Protein AF-A0A117L8G5-F1 (afdb_monomer_lite)

Sequence (160 aa):
MISERMIEETVRQVLREVIGRGGTSKEVGSGSGSGGKLTVADYPLAEKRPELIRTATGKRLEDLTLEAVLKGEVTPEDLRITAETLEKQAEVAEAAGRRQLAQNLRRAAELTRV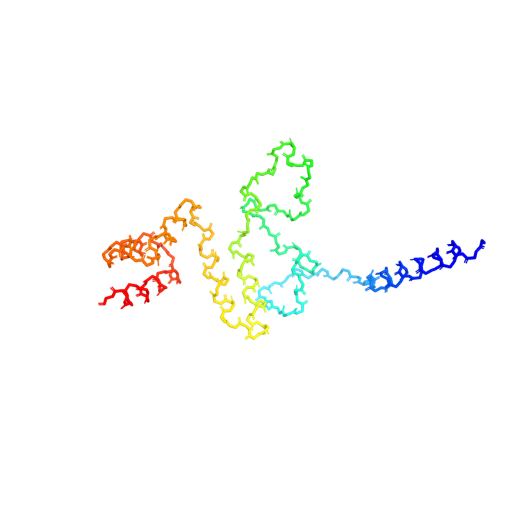PDERILEIYTALRPYRSTKEELLEIELLCVLPLCEKRLKSTSAANA

Structure (mmCIF, N/CA/C/O backbone):
data_AF-A0A117L8G5-F1
#
_entry.id   AF-A0A117L8G5-F1
#
loop_
_atom_site.group_PDB
_atom_site.id
_atom_site.type_symbol
_atom_site.label_atom_id
_atom_site.label_alt_id
_atom_site.label_comp_id
_atom_site.label_asym_id
_atom_site.label_entity_id
_atom_site.label_seq_id
_atom_site.pdbx_PDB_ins_code
_atom_site.Cartn_x
_atom_site.Cartn_y
_atom_site.Cartn_z
_atom_site.occupancy
_atom_site.B_iso_or_equiv
_atom_site.auth_seq_id
_atom_site.auth_comp_id
_atom_site.auth_asym_id
_atom_site.auth_atom_id
_atom_site.pdbx_PDB_model_num
ATOM 1 N N . MET A 1 1 ? 23.768 40.183 -34.228 1.00 53.78 1 MET A N 1
ATOM 2 C CA . MET A 1 1 ? 23.510 38.773 -34.605 1.00 53.78 1 MET A CA 1
ATOM 3 C C . MET A 1 1 ? 24.548 37.831 -33.972 1.00 53.78 1 MET A C 1
ATOM 5 O O . MET A 1 1 ? 25.216 37.102 -34.689 1.00 53.78 1 MET A O 1
ATOM 9 N N . ILE A 1 2 ? 24.726 37.853 -32.641 1.00 58.00 2 ILE A N 1
ATOM 10 C CA . ILE A 1 2 ? 25.744 37.023 -31.944 1.00 58.00 2 ILE A CA 1
ATOM 11 C C . ILE A 1 2 ? 25.121 36.071 -30.898 1.00 58.00 2 ILE A C 1
ATOM 13 O O . ILE A 1 2 ? 25.799 35.190 -30.389 1.00 58.00 2 ILE A O 1
ATOM 17 N N . SER A 1 3 ? 23.815 36.141 -30.627 1.00 60.62 3 SER A N 1
ATOM 18 C CA . SER A 1 3 ? 23.234 35.398 -29.495 1.00 60.62 3 SER A CA 1
ATOM 19 C C . SER A 1 3 ? 22.527 34.089 -29.856 1.00 60.62 3 SER A C 1
ATOM 21 O O . SER A 1 3 ? 22.365 33.255 -28.982 1.00 60.62 3 SER A O 1
ATOM 23 N N . GLU A 1 4 ? 22.140 33.856 -31.111 1.00 70.12 4 GLU A N 1
ATOM 24 C CA . GLU A 1 4 ? 21.371 32.650 -31.476 1.00 70.12 4 GLU A CA 1
ATOM 25 C C . GLU A 1 4 ? 22.253 31.394 -31.569 1.00 70.12 4 GLU A C 1
ATOM 27 O O . GLU A 1 4 ? 21.924 30.353 -31.005 1.00 70.12 4 GLU A O 1
ATOM 32 N N . ARG A 1 5 ? 23.435 31.517 -32.190 1.00 75.69 5 ARG A N 1
ATOM 33 C CA . ARG A 1 5 ? 24.370 30.392 -32.372 1.00 75.69 5 ARG A CA 1
ATOM 34 C C . ARG A 1 5 ? 24.948 29.874 -31.051 1.00 75.69 5 ARG A C 1
ATOM 36 O O . ARG A 1 5 ? 25.074 28.669 -30.877 1.00 75.69 5 ARG A O 1
ATOM 43 N N . MET A 1 6 ? 25.234 30.767 -30.099 1.00 73.75 6 MET A N 1
ATOM 44 C CA . MET A 1 6 ? 25.759 30.372 -28.783 1.00 73.75 6 MET A CA 1
ATOM 45 C C . MET A 1 6 ? 24.706 29.672 -27.916 1.00 73.75 6 MET A C 1
ATOM 47 O O . MET A 1 6 ? 25.036 28.765 -27.151 1.00 73.75 6 MET A O 1
ATOM 51 N N . ILE A 1 7 ? 23.433 30.058 -28.047 1.00 81.44 7 ILE A N 1
ATOM 52 C CA . ILE A 1 7 ? 22.333 29.387 -27.345 1.00 81.44 7 ILE A CA 1
ATOM 53 C C . ILE A 1 7 ? 22.139 27.977 -27.914 1.00 81.44 7 ILE A C 1
ATOM 55 O O . ILE A 1 7 ? 22.030 27.024 -27.146 1.00 81.44 7 ILE A O 1
ATOM 59 N N . GLU A 1 8 ? 22.175 27.815 -29.239 1.00 80.94 8 GLU A N 1
ATOM 60 C CA . GLU A 1 8 ? 22.032 26.508 -29.894 1.00 80.94 8 GLU A CA 1
ATOM 61 C C . GLU A 1 8 ? 23.163 25.533 -29.512 1.00 80.94 8 GLU A C 1
ATOM 63 O O . GLU A 1 8 ? 22.908 24.360 -29.228 1.00 80.94 8 GLU A O 1
ATOM 68 N N . GLU A 1 9 ? 24.407 26.013 -29.439 1.00 82.44 9 GLU A N 1
ATOM 69 C CA . GLU A 1 9 ? 25.553 25.202 -29.007 1.00 82.44 9 GLU A CA 1
ATOM 70 C C . GLU A 1 9 ? 25.449 24.789 -27.537 1.00 82.44 9 GLU A C 1
ATOM 72 O O . GLU A 1 9 ? 25.661 23.616 -27.215 1.00 82.44 9 GLU A O 1
ATOM 77 N N . THR A 1 10 ? 25.032 25.709 -26.665 1.00 80.56 10 THR A N 1
ATOM 78 C CA . THR A 1 10 ? 24.854 25.425 -25.234 1.00 80.56 10 THR A CA 1
ATOM 79 C C . THR A 1 10 ? 23.745 24.392 -25.019 1.00 80.56 10 THR A C 1
ATOM 81 O O . THR A 1 10 ? 23.936 23.414 -24.297 1.00 80.56 10 THR A O 1
ATOM 84 N N . VAL A 1 11 ? 22.607 24.531 -25.708 1.00 80.94 11 VAL A N 1
ATOM 85 C CA . VAL A 1 11 ? 21.490 23.572 -25.627 1.00 80.94 11 VAL A CA 1
ATOM 86 C C . VAL A 1 11 ? 21.903 22.192 -26.154 1.00 80.94 11 VAL A C 1
ATOM 88 O O . VAL A 1 11 ? 21.606 21.175 -25.524 1.00 80.94 11 VAL A O 1
ATOM 91 N N . ARG A 1 12 ? 22.657 22.128 -27.262 1.00 81.50 12 ARG A N 1
ATOM 92 C CA . ARG A 1 12 ? 23.204 20.864 -27.794 1.00 81.50 12 ARG A CA 1
ATOM 93 C C . ARG A 1 12 ? 24.227 20.208 -26.870 1.00 81.50 12 ARG A C 1
ATOM 95 O O . ARG A 1 12 ? 24.383 18.985 -26.913 1.00 81.50 12 ARG A O 1
ATOM 102 N N . GLN A 1 13 ? 24.970 20.992 -26.098 1.00 79.44 13 GLN A N 1
ATOM 103 C CA . GLN A 1 13 ? 25.942 20.476 -25.140 1.00 79.44 13 GLN A CA 1
ATOM 104 C C . GLN A 1 13 ? 25.239 19.890 -23.910 1.00 79.44 13 GLN A C 1
ATOM 106 O O . GLN A 1 13 ? 25.519 18.752 -23.540 1.00 79.44 13 GLN A O 1
ATOM 111 N N . VAL A 1 14 ? 24.234 20.590 -23.376 1.00 79.81 14 VAL A N 1
ATOM 112 C CA . VAL A 1 14 ? 23.411 20.112 -22.251 1.00 79.81 14 VAL A CA 1
ATOM 113 C C . VAL A 1 14 ? 22.636 18.841 -22.617 1.00 79.81 14 VAL A C 1
ATOM 115 O O . VAL A 1 14 ? 22.642 17.879 -21.852 1.00 79.81 14 VAL A O 1
ATOM 118 N N . LEU A 1 15 ? 22.028 18.775 -23.809 1.00 77.88 15 LEU A N 1
ATOM 119 C CA . LEU A 1 15 ? 21.329 17.565 -24.271 1.00 77.88 15 LEU A CA 1
ATOM 120 C C . LEU A 1 15 ? 22.267 16.353 -24.381 1.00 77.88 15 LEU A C 1
ATOM 122 O O . LEU A 1 15 ? 21.873 15.241 -24.037 1.00 77.88 15 LEU A O 1
ATOM 126 N N . ARG A 1 16 ? 23.520 16.557 -24.805 1.00 77.56 16 ARG A N 1
ATOM 127 C CA . ARG A 1 16 ? 24.527 15.485 -24.849 1.00 77.56 16 ARG A CA 1
ATOM 128 C C . ARG A 1 16 ? 24.962 15.025 -23.463 1.00 77.56 16 ARG A C 1
ATOM 130 O O . ARG A 1 16 ? 25.145 13.828 -23.282 1.00 77.56 16 ARG A O 1
ATOM 137 N N . GLU A 1 17 ? 25.104 15.925 -22.495 1.00 75.69 17 GLU A N 1
ATOM 138 C CA . GLU A 1 17 ? 25.447 15.548 -21.116 1.00 75.69 17 GLU A CA 1
ATOM 139 C C . GLU A 1 17 ? 24.301 14.812 -20.408 1.00 75.69 17 GLU A C 1
ATOM 141 O O . GLU A 1 17 ? 24.546 13.860 -19.664 1.00 75.69 17 GLU A O 1
ATOM 146 N N . VAL A 1 18 ? 23.049 15.197 -20.679 1.00 71.44 18 VAL A N 1
ATOM 147 C CA . VAL A 1 18 ? 21.856 14.533 -20.130 1.00 71.44 18 VAL A CA 1
ATOM 148 C C . VAL A 1 18 ? 21.660 13.140 -20.740 1.00 71.44 18 VAL A C 1
ATOM 150 O O . VAL A 1 18 ? 21.359 12.199 -20.010 1.00 71.44 18 VAL A O 1
ATOM 153 N N . ILE A 1 19 ? 21.902 12.975 -22.045 1.00 68.81 19 ILE A N 1
ATOM 154 C CA . ILE A 1 19 ? 21.806 11.670 -22.725 1.00 68.81 19 ILE A CA 1
ATOM 155 C C . ILE A 1 19 ? 23.038 10.792 -22.425 1.00 68.81 19 ILE A C 1
ATOM 157 O O . ILE A 1 19 ? 22.909 9.586 -22.244 1.00 68.81 19 ILE A O 1
ATOM 161 N N . GLY A 1 20 ? 24.231 11.378 -22.279 1.00 52.56 20 GLY A N 1
ATOM 162 C CA . GLY A 1 20 ? 25.481 10.659 -21.990 1.00 52.56 20 GLY A CA 1
ATOM 163 C C . GLY A 1 20 ? 25.599 10.103 -20.565 1.00 52.56 20 GLY A C 1
ATOM 164 O O . GLY A 1 20 ? 26.434 9.236 -20.315 1.00 52.56 20 GLY A O 1
ATOM 165 N N . ARG A 1 21 ? 24.755 10.559 -19.629 1.00 48.31 21 ARG A N 1
ATOM 166 C CA . ARG A 1 21 ? 24.640 9.997 -18.270 1.00 48.31 21 ARG A CA 1
ATOM 167 C C . ARG A 1 21 ? 23.623 8.858 -18.152 1.00 48.31 21 ARG A C 1
ATOM 169 O O . ARG A 1 21 ? 23.583 8.210 -17.108 1.00 48.31 21 ARG A O 1
ATOM 176 N N . GLY A 1 22 ? 22.839 8.591 -19.196 1.00 49.25 22 GLY A N 1
ATOM 177 C CA . GLY A 1 22 ? 21.803 7.562 -19.203 1.00 49.25 22 GLY A CA 1
ATOM 178 C C . GLY A 1 22 ? 22.012 6.539 -20.315 1.00 49.25 22 GLY A C 1
ATOM 179 O O . GLY A 1 22 ? 21.435 6.682 -21.385 1.00 49.25 22 GLY A O 1
ATOM 180 N N . GLY A 1 23 ? 22.783 5.480 -20.040 1.00 38.78 23 GLY A N 1
ATOM 181 C CA . GLY A 1 23 ? 22.653 4.222 -20.785 1.00 38.78 23 GLY A CA 1
ATOM 182 C C . GLY A 1 23 ? 23.950 3.580 -21.270 1.00 38.78 23 GLY A C 1
ATOM 183 O O . GLY A 1 23 ? 24.168 3.459 -22.471 1.00 38.78 23 GLY A O 1
ATOM 184 N N . THR A 1 24 ? 24.772 3.059 -20.356 1.00 31.30 24 THR A N 1
ATOM 185 C CA . THR A 1 24 ? 25.579 1.877 -20.688 1.00 31.30 24 THR A CA 1
ATOM 186 C C . THR A 1 24 ? 24.642 0.677 -20.730 1.00 31.30 24 THR A C 1
ATOM 188 O O . THR A 1 24 ? 24.247 0.144 -19.693 1.00 31.30 24 THR A O 1
ATOM 191 N N . SER A 1 25 ? 24.271 0.269 -21.936 1.00 39.44 25 SER A N 1
ATOM 192 C CA . SER A 1 25 ? 23.717 -1.047 -22.212 1.00 39.44 25 SER A CA 1
ATOM 193 C C . SER A 1 25 ? 24.726 -2.115 -21.785 1.00 39.44 25 SER A C 1
ATOM 195 O O . SER A 1 25 ? 25.832 -2.202 -22.320 1.00 39.44 25 SER A O 1
ATOM 197 N N . LYS A 1 26 ? 24.349 -2.940 -20.805 1.00 31.38 26 LYS A N 1
ATOM 198 C CA . LYS A 1 26 ? 25.015 -4.218 -20.554 1.00 31.38 26 LYS A CA 1
ATOM 199 C C . LYS A 1 26 ? 23.983 -5.280 -20.182 1.00 31.38 26 LYS A C 1
ATOM 201 O O . LYS A 1 26 ? 23.412 -5.252 -19.103 1.00 31.38 26 LYS A O 1
ATOM 206 N N . GLU A 1 27 ? 23.740 -6.122 -21.180 1.00 31.17 27 GLU A N 1
ATOM 207 C CA . GLU A 1 27 ? 23.376 -7.542 -21.172 1.00 31.17 27 GLU A CA 1
ATOM 208 C C . GLU A 1 27 ? 22.466 -8.092 -20.060 1.00 31.17 27 GLU A C 1
ATOM 210 O O . GLU A 1 27 ? 22.789 -8.140 -18.876 1.00 31.17 27 GLU A O 1
ATOM 215 N N . VAL A 1 28 ? 21.335 -8.618 -20.535 1.00 34.50 28 VAL A N 1
ATOM 216 C CA . VAL A 1 28 ? 20.321 -9.383 -19.814 1.00 34.50 28 VAL A CA 1
ATOM 217 C C . VAL A 1 28 ? 20.904 -10.723 -19.363 1.00 34.50 28 VAL A C 1
ATOM 219 O O . VAL A 1 28 ? 21.073 -11.648 -20.155 1.00 34.50 28 VAL A O 1
ATOM 222 N N . GLY A 1 29 ? 21.165 -10.837 -18.063 1.00 30.95 29 GLY A N 1
ATOM 223 C CA . GLY A 1 29 ? 21.318 -12.114 -17.377 1.00 30.95 29 GLY A CA 1
ATOM 224 C C . GLY A 1 29 ? 19.955 -12.616 -16.913 1.00 30.95 29 GLY A C 1
ATOM 225 O O . GLY A 1 29 ? 19.398 -12.107 -15.945 1.00 30.95 29 GLY A O 1
ATOM 226 N N . SER A 1 30 ? 19.423 -13.621 -17.607 1.00 35.25 30 SER A N 1
ATOM 227 C CA . SER A 1 30 ? 18.276 -14.418 -17.167 1.00 35.25 30 SER A CA 1
ATOM 228 C C . SER A 1 30 ? 18.589 -15.085 -15.822 1.00 35.25 30 SER A C 1
ATOM 230 O O . SER A 1 30 ? 19.278 -16.101 -15.771 1.00 35.25 30 SER A O 1
ATOM 232 N N . GLY A 1 31 ? 18.066 -14.512 -14.739 1.00 29.91 31 GLY A N 1
ATOM 233 C CA . GLY A 1 31 ? 18.113 -15.061 -13.387 1.00 29.91 31 GLY A CA 1
ATOM 234 C C . GLY A 1 31 ? 16.712 -15.377 -12.879 1.00 29.91 31 GLY A C 1
ATOM 235 O O . GLY A 1 31 ? 16.167 -14.656 -12.050 1.00 29.91 31 GLY A O 1
ATOM 236 N N . SER A 1 32 ? 16.125 -16.466 -13.372 1.00 40.69 32 SER A N 1
ATOM 237 C CA . SER A 1 32 ? 15.042 -17.147 -12.662 1.00 40.69 32 SER A CA 1
ATOM 238 C C . SER A 1 32 ? 15.645 -17.797 -11.413 1.00 40.69 32 SER A C 1
ATOM 240 O O . SER A 1 32 ? 16.384 -18.772 -11.537 1.00 40.69 32 SER A O 1
ATOM 242 N N . GLY A 1 33 ? 15.382 -17.258 -10.217 1.00 32.56 33 GLY A N 1
ATOM 243 C CA . GLY A 1 33 ? 15.902 -17.854 -8.982 1.00 32.56 33 GLY A CA 1
ATOM 244 C C . GLY A 1 33 ? 15.612 -17.092 -7.686 1.00 32.56 33 GLY A C 1
ATOM 245 O O . GLY A 1 33 ? 16.259 -16.099 -7.387 1.00 32.56 33 GLY A O 1
ATOM 246 N N . SER A 1 34 ? 14.676 -17.644 -6.907 1.00 34.47 34 SER A N 1
ATOM 247 C CA . SER A 1 34 ? 14.635 -17.706 -5.432 1.00 34.47 34 SER A CA 1
ATOM 248 C C . SER A 1 34 ? 14.814 -16.430 -4.590 1.00 34.47 34 SER A C 1
ATOM 250 O O . SER A 1 34 ? 15.924 -15.944 -4.414 1.00 34.47 34 SER A O 1
ATOM 252 N N . GLY A 1 35 ? 13.739 -16.018 -3.906 1.00 50.72 35 GLY A N 1
ATOM 253 C CA . GLY A 1 35 ? 13.681 -15.896 -2.434 1.00 50.72 35 GLY A CA 1
ATOM 254 C C . GLY A 1 35 ? 14.753 -15.105 -1.664 1.00 50.72 35 GLY A C 1
ATOM 255 O O . GLY A 1 35 ? 14.901 -15.334 -0.466 1.00 50.72 35 GLY A O 1
ATOM 256 N N . GLY A 1 36 ? 15.517 -14.221 -2.304 1.00 63.75 36 GLY A N 1
ATOM 257 C CA . GLY A 1 36 ? 16.470 -13.331 -1.641 1.00 63.75 36 GLY A CA 1
ATOM 258 C C . GLY A 1 36 ? 15.812 -12.009 -1.249 1.00 63.75 36 GLY A C 1
ATOM 259 O O . GLY A 1 36 ? 15.090 -11.430 -2.056 1.00 63.75 36 GLY A O 1
ATOM 260 N N . LYS A 1 37 ? 16.077 -11.524 -0.027 1.00 82.44 37 LYS A N 1
ATOM 261 C CA . LYS A 1 37 ? 15.632 -10.192 0.416 1.00 82.44 37 LYS A CA 1
ATOM 262 C C . LYS A 1 37 ? 16.197 -9.111 -0.505 1.00 82.44 37 LYS A C 1
ATOM 264 O O . LYS A 1 37 ? 17.396 -9.122 -0.790 1.00 82.44 37 LYS A O 1
ATOM 269 N N . LEU A 1 38 ? 15.354 -8.169 -0.917 1.00 91.56 38 LEU A N 1
ATOM 270 C CA . LEU A 1 38 ? 15.764 -7.039 -1.750 1.00 91.56 38 LEU A CA 1
ATOM 271 C C . LEU A 1 38 ? 16.713 -6.097 -1.005 1.00 91.56 38 LEU A C 1
ATOM 273 O O . LEU A 1 38 ? 16.641 -5.927 0.215 1.00 91.56 38 LEU A O 1
ATOM 277 N N . THR A 1 39 ? 17.600 -5.454 -1.759 1.00 93.12 39 THR A N 1
ATOM 278 C CA . THR A 1 39 ? 18.600 -4.524 -1.231 1.00 93.12 39 THR A CA 1
ATOM 279 C C . THR A 1 39 ? 18.394 -3.113 -1.773 1.00 93.12 39 THR A C 1
ATOM 281 O O . THR A 1 39 ? 17.591 -2.866 -2.671 1.00 93.12 39 THR A O 1
ATOM 284 N N . VAL A 1 40 ? 19.172 -2.155 -1.264 1.00 92.88 40 VAL A N 1
ATOM 285 C CA . VAL A 1 40 ? 19.168 -0.772 -1.772 1.00 92.88 40 VAL A CA 1
ATOM 286 C C . VAL A 1 40 ? 19.550 -0.705 -3.258 1.00 92.88 40 VAL A C 1
ATOM 288 O O . VAL A 1 40 ? 19.106 0.196 -3.968 1.00 92.88 40 VAL A O 1
ATOM 291 N N . ALA A 1 41 ? 20.341 -1.665 -3.750 1.00 93.25 41 ALA A N 1
ATOM 292 C CA . ALA A 1 41 ? 20.763 -1.708 -5.145 1.00 93.25 41 ALA A CA 1
ATOM 293 C C . ALA A 1 41 ? 19.607 -2.012 -6.108 1.00 93.25 41 ALA A C 1
ATOM 295 O O . ALA A 1 41 ? 19.668 -1.568 -7.252 1.00 93.25 41 ALA A O 1
ATOM 296 N N . ASP A 1 42 ? 18.553 -2.691 -5.647 1.00 93.06 42 ASP A N 1
ATOM 297 C CA . ASP A 1 42 ? 17.379 -3.057 -6.447 1.00 93.06 42 ASP A CA 1
ATOM 298 C C . ASP A 1 42 ? 16.396 -1.887 -6.639 1.00 93.06 42 ASP A C 1
ATOM 300 O O . ASP A 1 42 ? 15.492 -1.957 -7.467 1.00 93.06 42 ASP A O 1
ATOM 304 N N . TYR A 1 43 ? 16.574 -0.779 -5.912 1.00 93.38 43 TYR A N 1
ATOM 305 C CA . TYR A 1 43 ? 15.735 0.415 -6.028 1.00 93.38 43 TYR A CA 1
ATOM 306 C C . TYR A 1 43 ? 16.292 1.411 -7.065 1.00 93.38 43 TYR A C 1
ATOM 308 O O . TYR A 1 43 ? 17.509 1.638 -7.074 1.00 93.38 43 TYR A O 1
ATOM 316 N N . PRO A 1 44 ? 15.456 2.069 -7.897 1.00 95.25 44 PRO A N 1
ATOM 317 C CA . PRO A 1 44 ? 13.991 1.972 -7.977 1.00 95.25 44 PRO A CA 1
ATOM 318 C C . PRO A 1 44 ? 13.490 0.689 -8.661 1.00 95.25 44 PRO A C 1
ATOM 320 O O . PRO A 1 44 ? 13.964 0.331 -9.738 1.00 95.25 44 PRO A O 1
ATOM 323 N N . LEU A 1 45 ? 12.478 0.033 -8.073 1.00 92.31 45 LEU A N 1
ATOM 324 C CA . LEU A 1 45 ? 11.950 -1.245 -8.583 1.00 92.31 45 LEU A CA 1
ATOM 325 C C . LEU A 1 45 ? 11.372 -1.134 -10.002 1.00 92.31 45 LEU A C 1
ATOM 327 O O . LEU A 1 45 ? 11.508 -2.071 -10.776 1.00 92.31 45 LEU A O 1
ATOM 331 N N . ALA A 1 46 ? 10.767 0.001 -10.362 1.00 91.56 46 ALA A N 1
ATOM 332 C CA . ALA A 1 46 ? 10.178 0.195 -11.689 1.00 91.56 46 ALA A CA 1
ATOM 333 C C . ALA A 1 46 ? 11.217 0.175 -12.824 1.00 91.56 46 ALA A C 1
ATOM 335 O O . ALA A 1 46 ? 10.895 -0.226 -13.935 1.00 91.56 46 ALA A O 1
ATOM 336 N N . GLU A 1 47 ? 12.457 0.584 -12.545 1.00 92.81 47 GLU A N 1
ATOM 337 C CA . GLU A 1 47 ? 13.537 0.623 -13.537 1.00 92.81 47 GLU A CA 1
ATOM 338 C C . GLU A 1 47 ? 14.390 -0.644 -13.492 1.00 92.81 47 GLU A C 1
ATOM 340 O O . GLU A 1 47 ? 14.757 -1.192 -14.527 1.00 92.81 47 GLU A O 1
ATOM 345 N N . LYS A 1 48 ? 14.723 -1.110 -12.283 1.00 94.00 48 LYS A N 1
ATOM 346 C CA . LYS A 1 48 ? 15.709 -2.179 -12.093 1.00 94.00 48 LYS A CA 1
ATOM 347 C C . LYS A 1 48 ? 15.104 -3.571 -12.023 1.00 94.00 48 LYS A C 1
ATOM 349 O O . LYS A 1 48 ? 15.778 -4.521 -12.402 1.00 94.00 48 LYS A O 1
ATOM 354 N N . ARG A 1 49 ? 13.885 -3.691 -11.489 1.00 92.44 49 ARG A N 1
ATOM 355 C CA . ARG A 1 49 ? 13.191 -4.966 -11.243 1.00 92.44 49 ARG A CA 1
ATOM 356 C C . ARG A 1 49 ? 11.689 -4.889 -11.598 1.00 92.44 49 ARG A C 1
ATOM 358 O O . ARG A 1 49 ? 10.847 -5.226 -10.754 1.00 92.44 49 ARG A O 1
ATOM 365 N N . PRO A 1 50 ? 11.306 -4.411 -12.802 1.00 91.25 50 PRO A N 1
ATOM 366 C CA . PRO A 1 50 ? 9.900 -4.229 -13.177 1.00 91.25 50 PRO A CA 1
ATOM 367 C C . PRO A 1 50 ? 9.098 -5.539 -13.176 1.00 91.25 50 PRO A C 1
ATOM 369 O O . PRO A 1 50 ? 7.885 -5.520 -12.984 1.00 91.25 50 PRO A O 1
ATOM 372 N N . GLU A 1 51 ? 9.755 -6.689 -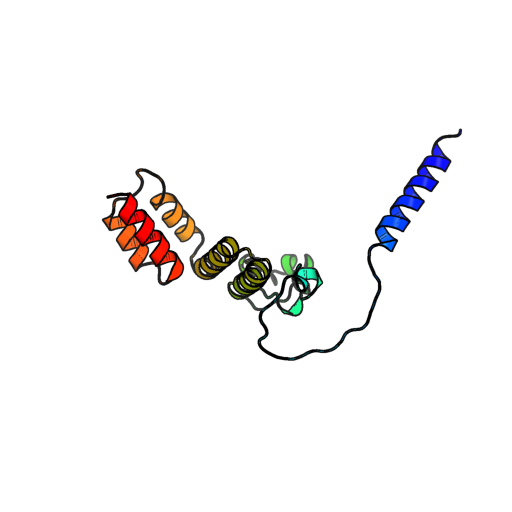13.342 1.00 90.75 51 GLU A N 1
ATOM 373 C CA . GLU A 1 51 ? 9.149 -8.022 -13.293 1.00 90.75 51 GLU A CA 1
ATOM 374 C C . GLU A 1 51 ? 8.544 -8.375 -11.927 1.00 90.75 51 GLU A C 1
ATOM 376 O O . GLU A 1 51 ? 7.678 -9.249 -11.835 1.00 90.75 51 GLU A O 1
ATOM 381 N N . LEU A 1 52 ? 8.986 -7.689 -10.867 1.00 90.56 52 LEU A N 1
ATOM 382 C CA . LEU A 1 52 ? 8.479 -7.873 -9.513 1.00 90.56 52 LEU A CA 1
ATOM 383 C C . LEU A 1 52 ? 7.198 -7.075 -9.241 1.00 90.56 52 LEU A C 1
ATOM 385 O O . LEU A 1 52 ? 6.560 -7.320 -8.216 1.00 90.56 52 LEU A O 1
ATOM 389 N N . ILE A 1 53 ? 6.832 -6.128 -10.105 1.00 91.94 53 ILE A N 1
ATOM 390 C CA . ILE A 1 53 ? 5.668 -5.261 -9.915 1.00 91.94 53 ILE A CA 1
ATOM 391 C C . ILE A 1 53 ? 4.492 -5.837 -10.697 1.00 91.94 53 ILE A C 1
ATOM 393 O O . ILE A 1 53 ? 4.546 -5.987 -11.918 1.00 91.94 53 ILE A O 1
ATOM 397 N N . ARG A 1 54 ? 3.412 -6.139 -9.975 1.00 91.94 54 ARG A N 1
ATOM 398 C CA . ARG A 1 54 ? 2.148 -6.608 -10.545 1.00 91.94 54 ARG A CA 1
ATOM 399 C C . ARG A 1 54 ? 0.968 -5.883 -9.919 1.00 91.94 54 ARG A C 1
ATOM 401 O O . ARG A 1 54 ? 1.008 -5.547 -8.730 1.00 91.94 54 ARG A O 1
ATOM 408 N N . THR A 1 55 ? -0.068 -5.675 -10.725 1.00 91.38 55 THR A N 1
ATOM 409 C CA . THR A 1 55 ? -1.367 -5.150 -10.283 1.00 91.38 55 THR A CA 1
ATOM 410 C C . THR A 1 55 ? -2.152 -6.206 -9.502 1.00 91.38 55 THR A C 1
ATOM 412 O O . THR A 1 55 ? -1.773 -7.379 -9.467 1.00 91.38 55 THR A O 1
ATOM 415 N N . ALA A 1 56 ? -3.278 -5.815 -8.900 1.00 86.56 56 ALA A N 1
ATOM 416 C CA . ALA A 1 56 ? -4.176 -6.745 -8.212 1.00 86.56 56 ALA A CA 1
ATOM 417 C C . ALA A 1 56 ? -4.719 -7.860 -9.132 1.00 86.56 56 ALA A C 1
ATOM 419 O O . ALA A 1 56 ? -4.922 -8.985 -8.681 1.00 86.56 56 ALA A O 1
ATOM 420 N N . THR A 1 57 ? -4.896 -7.573 -10.424 1.00 86.31 57 THR A N 1
ATOM 421 C CA . THR A 1 57 ? -5.304 -8.552 -11.449 1.00 86.31 57 THR A CA 1
ATOM 422 C C . THR A 1 57 ? -4.131 -9.305 -12.079 1.00 86.31 57 THR A C 1
ATOM 424 O O . THR A 1 57 ? -4.333 -10.164 -12.935 1.00 86.31 57 THR A O 1
ATOM 427 N N . GLY A 1 58 ? -2.897 -9.018 -11.657 1.00 87.31 58 GLY A N 1
ATOM 428 C CA . GLY A 1 58 ? -1.693 -9.695 -12.132 1.00 87.31 58 GLY A CA 1
ATOM 429 C C . GLY A 1 58 ? -1.090 -9.130 -13.421 1.00 87.31 58 GLY A C 1
ATOM 430 O O . GLY A 1 58 ? -0.131 -9.724 -13.922 1.00 87.31 58 GLY A O 1
ATOM 431 N N . LYS A 1 59 ? -1.600 -8.001 -13.932 1.00 89.69 59 LYS A N 1
ATOM 432 C CA . LYS A 1 59 ? -1.022 -7.276 -15.075 1.00 89.69 59 LYS A CA 1
ATOM 433 C C . LYS A 1 59 ? 0.358 -6.722 -14.728 1.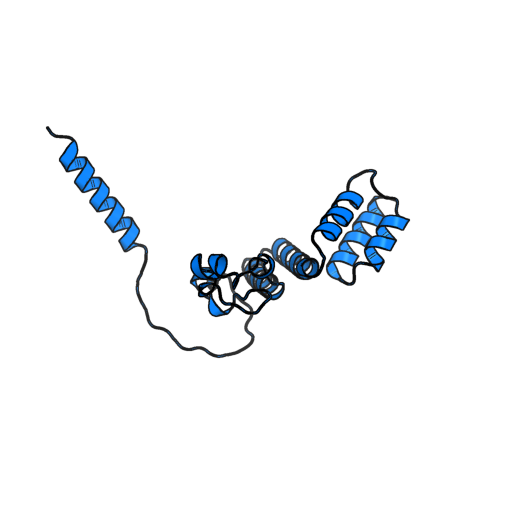00 89.69 59 LYS A C 1
ATOM 435 O O . LYS A 1 59 ? 0.657 -6.428 -13.564 1.00 89.69 59 LYS A O 1
ATOM 440 N N . ARG A 1 60 ? 1.202 -6.575 -15.746 1.00 91.81 60 ARG A N 1
ATOM 441 C CA . ARG A 1 60 ? 2.528 -5.961 -15.640 1.00 91.81 60 ARG A CA 1
ATOM 442 C C . ARG A 1 60 ? 2.426 -4.455 -15.863 1.00 91.81 60 ARG A C 1
ATOM 444 O O . ARG A 1 60 ? 1.451 -3.959 -16.415 1.00 91.81 60 ARG A O 1
ATOM 451 N N . LEU A 1 61 ? 3.466 -3.723 -15.465 1.00 88.88 61 LEU A N 1
ATOM 452 C CA . LEU A 1 61 ? 3.521 -2.268 -15.645 1.00 88.88 61 LEU A CA 1
ATOM 453 C C . LEU A 1 61 ? 3.411 -1.846 -17.122 1.00 88.88 61 LEU A C 1
ATOM 455 O O . LEU A 1 61 ? 2.804 -0.827 -17.423 1.00 88.88 61 LEU A O 1
ATOM 459 N N . GLU A 1 62 ? 3.957 -2.645 -18.038 1.00 89.75 62 GLU A N 1
ATOM 460 C CA . GLU A 1 62 ? 3.887 -2.406 -19.488 1.00 89.75 62 GLU A CA 1
ATOM 461 C C . GLU A 1 62 ? 2.482 -2.579 -20.085 1.00 89.75 62 GLU A C 1
ATOM 463 O O . GLU A 1 62 ? 2.202 -2.014 -21.137 1.00 89.75 62 GLU A O 1
ATOM 468 N N . ASP A 1 63 ? 1.587 -3.299 -19.402 1.00 88.94 63 ASP A N 1
ATOM 469 C CA . ASP A 1 63 ? 0.204 -3.495 -19.849 1.00 88.94 63 ASP A CA 1
ATOM 470 C C . ASP A 1 63 ? -0.678 -2.270 -19.535 1.00 88.94 63 ASP A C 1
ATOM 472 O O . ASP A 1 63 ? -1.798 -2.147 -20.036 1.00 88.94 63 ASP A O 1
ATOM 476 N N . LEU A 1 64 ? -0.185 -1.347 -18.701 1.00 90.06 64 LEU A N 1
ATOM 477 C CA . LEU A 1 64 ? -0.886 -0.132 -18.288 1.00 90.06 64 LEU A CA 1
ATOM 478 C C . LEU A 1 64 ? -0.709 0.977 -19.332 1.00 90.06 64 LEU A C 1
ATOM 480 O O . LEU A 1 64 ? -0.013 1.969 -19.117 1.00 90.06 64 LEU A O 1
ATOM 484 N N . THR A 1 65 ? -1.349 0.788 -20.482 1.00 93.44 65 THR A N 1
ATOM 485 C CA . THR A 1 65 ? -1.325 1.727 -21.612 1.00 93.44 65 THR A CA 1
ATOM 486 C C . THR A 1 65 ? -2.621 2.528 -21.717 1.00 93.44 65 THR A C 1
ATOM 488 O O . THR A 1 65 ? -3.673 2.106 -21.229 1.00 93.44 65 THR A O 1
ATOM 491 N N . LEU A 1 66 ? -2.568 3.690 -22.379 1.00 93.31 66 LEU A N 1
ATOM 492 C CA . LEU A 1 66 ? -3.756 4.521 -22.596 1.00 93.31 66 LEU A CA 1
ATOM 493 C C . LEU A 1 66 ? -4.796 3.780 -23.447 1.00 93.31 66 LEU A C 1
ATOM 495 O O . LEU A 1 66 ? -5.993 3.865 -23.187 1.00 93.31 66 LEU A O 1
ATOM 499 N N . GLU A 1 67 ? -4.341 3.009 -24.431 1.00 94.00 67 GLU A N 1
ATOM 500 C CA . GLU A 1 67 ? -5.187 2.182 -25.283 1.00 94.00 67 GLU A CA 1
ATOM 501 C C . GLU A 1 67 ? -5.929 1.117 -24.473 1.00 94.00 67 GLU A C 1
ATOM 503 O O . GLU A 1 67 ? -7.126 0.920 -24.682 1.00 94.00 67 GLU A O 1
ATOM 508 N N . ALA A 1 68 ? -5.251 0.453 -23.531 1.00 91.44 68 ALA A N 1
ATOM 509 C CA . ALA A 1 68 ? -5.871 -0.549 -22.667 1.00 91.44 68 ALA A CA 1
ATOM 510 C C . ALA A 1 68 ? -6.914 0.073 -21.720 1.00 91.44 68 ALA A C 1
ATOM 512 O O . ALA A 1 68 ? -7.955 -0.533 -21.466 1.00 91.44 68 ALA A O 1
ATOM 513 N N . VAL A 1 69 ? -6.691 1.310 -21.258 1.00 92.88 69 VAL A N 1
ATOM 514 C CA . VAL A 1 69 ? -7.686 2.072 -20.482 1.00 92.88 69 VAL A CA 1
ATOM 515 C C . VAL A 1 69 ? -8.906 2.418 -21.340 1.00 92.88 69 VAL A C 1
ATOM 517 O O . VAL A 1 69 ? -10.036 2.183 -20.921 1.00 92.88 69 VAL A O 1
ATOM 520 N N . LEU A 1 70 ? -8.704 2.924 -22.562 1.00 93.38 70 LEU A N 1
ATOM 521 C CA . LEU A 1 70 ? -9.803 3.275 -23.472 1.00 93.38 70 LEU A CA 1
ATOM 522 C C . LEU A 1 70 ? -10.646 2.060 -23.883 1.00 93.38 70 LEU A C 1
ATOM 524 O O . LEU A 1 70 ? -11.849 2.191 -24.098 1.00 93.38 70 LEU A O 1
ATOM 528 N N . LYS A 1 71 ? -10.030 0.877 -23.967 1.00 93.06 71 LYS A N 1
ATOM 529 C CA . LYS A 1 71 ? -10.719 -0.397 -24.221 1.00 93.06 71 LYS A CA 1
ATOM 530 C C . LYS A 1 71 ? -11.426 -0.973 -22.989 1.00 93.06 71 LYS A C 1
ATOM 532 O O . LYS A 1 71 ? -12.139 -1.963 -23.121 1.00 93.06 71 LYS A O 1
ATOM 537 N N . GLY A 1 72 ? -11.230 -0.385 -21.807 1.00 89.88 72 GLY A N 1
ATOM 538 C CA . GLY A 1 72 ? -11.752 -0.907 -20.542 1.00 89.88 72 GLY A CA 1
ATOM 539 C C . GLY A 1 72 ? -11.041 -2.171 -20.051 1.00 89.88 72 GLY A C 1
ATOM 540 O O . GLY A 1 72 ? -11.551 -2.856 -19.171 1.00 89.88 72 GLY A O 1
ATOM 541 N N . GLU A 1 73 ? -9.875 -2.500 -20.612 1.00 90.06 73 GLU A N 1
ATOM 542 C CA . GLU A 1 73 ? -9.069 -3.643 -20.183 1.00 90.06 73 GLU A CA 1
ATOM 543 C C . GLU A 1 73 ? -8.326 -3.349 -18.876 1.00 90.06 73 GLU A C 1
ATOM 545 O O . GLU A 1 73 ? -8.008 -4.289 -18.152 1.00 90.06 73 GLU A O 1
ATOM 550 N N . VAL A 1 74 ? -8.022 -2.079 -18.588 1.00 91.38 74 VAL A N 1
ATOM 551 C CA . VAL A 1 74 ? -7.419 -1.610 -17.328 1.00 91.38 74 VAL A CA 1
ATOM 552 C C . VAL A 1 74 ? -8.477 -0.872 -16.520 1.00 91.38 74 VAL A C 1
ATOM 554 O O . VAL A 1 74 ? -9.024 0.130 -16.987 1.00 91.38 74 VAL A O 1
ATOM 557 N N . THR A 1 75 ? -8.744 -1.345 -15.304 1.00 90.25 75 THR A N 1
ATOM 558 C CA . THR A 1 75 ? -9.718 -0.725 -14.395 1.00 90.25 75 THR A CA 1
ATOM 559 C C . THR A 1 75 ? -9.022 0.071 -13.280 1.00 90.25 75 THR A C 1
ATOM 561 O O . THR A 1 75 ? -7.817 -0.085 -13.065 1.00 90.25 75 THR A O 1
ATOM 564 N N . PRO A 1 76 ? -9.730 0.941 -12.535 1.00 88.88 76 PRO A N 1
ATOM 565 C CA . PRO A 1 76 ? -9.148 1.653 -11.392 1.00 88.88 76 PRO A CA 1
ATOM 566 C C . PRO A 1 76 ? -8.537 0.726 -10.329 1.00 88.88 76 PRO A C 1
ATOM 568 O O . PRO A 1 76 ? -7.560 1.089 -9.675 1.00 88.88 76 PRO A O 1
ATOM 571 N N . GLU A 1 77 ? -9.072 -0.484 -10.175 1.00 86.88 77 GLU A N 1
ATOM 572 C CA . GLU A 1 77 ? -8.555 -1.508 -9.265 1.00 86.88 77 GLU A CA 1
ATOM 573 C C . GLU A 1 77 ? -7.159 -1.996 -9.673 1.00 86.88 77 GLU A C 1
ATOM 575 O O . GLU A 1 77 ? -6.348 -2.320 -8.804 1.00 86.88 77 GLU A O 1
ATOM 580 N N . ASP A 1 78 ? -6.848 -1.992 -10.971 1.00 87.88 78 ASP A N 1
ATOM 581 C CA . ASP A 1 78 ? -5.526 -2.360 -11.490 1.00 87.88 78 ASP A CA 1
ATOM 582 C C . ASP A 1 78 ? -4.459 -1.323 -11.158 1.00 87.88 78 ASP A C 1
ATOM 584 O O . ASP A 1 78 ? -3.278 -1.648 -11.051 1.00 87.88 78 ASP A O 1
ATOM 588 N N . LEU A 1 79 ? -4.873 -0.074 -10.956 1.00 90.50 79 LEU A N 1
ATOM 589 C CA . LEU A 1 79 ? -3.987 1.036 -10.624 1.00 90.50 79 LEU A CA 1
ATOM 590 C C . LEU A 1 79 ? -3.683 1.114 -9.118 1.00 90.50 79 LEU A C 1
ATOM 592 O O . LEU A 1 79 ? -2.966 2.015 -8.675 1.00 90.50 79 LEU A O 1
ATOM 596 N N . ARG A 1 80 ? -4.198 0.173 -8.315 1.00 92.06 80 ARG A N 1
ATOM 597 C CA . ARG A 1 80 ? -3.883 0.057 -6.887 1.00 92.06 80 ARG A CA 1
ATOM 598 C C . ARG A 1 80 ? -2.586 -0.719 -6.670 1.00 92.06 80 ARG A C 1
ATOM 600 O O . ARG A 1 80 ? -2.341 -1.764 -7.273 1.00 92.06 80 ARG A O 1
ATOM 607 N N . ILE A 1 81 ? -1.767 -0.231 -5.740 1.00 93.88 81 ILE A N 1
ATOM 608 C CA . ILE A 1 81 ? -0.561 -0.942 -5.309 1.00 93.88 81 ILE A CA 1
ATOM 609 C C . ILE A 1 81 ? -0.927 -2.239 -4.577 1.00 93.88 81 ILE A C 1
ATOM 611 O O . ILE A 1 81 ? -1.850 -2.279 -3.765 1.00 93.88 81 ILE A O 1
ATOM 615 N N . THR A 1 82 ? -0.175 -3.304 -4.838 1.00 93.81 82 THR A N 1
ATOM 616 C CA . THR A 1 82 ? -0.372 -4.605 -4.192 1.00 93.81 82 THR A CA 1
ATOM 617 C C . THR A 1 82 ? 0.388 -4.713 -2.870 1.00 93.81 82 THR A C 1
ATOM 619 O O . THR A 1 82 ? 1.468 -4.138 -2.704 1.00 93.81 82 THR A O 1
ATOM 622 N N . ALA A 1 83 ? -0.143 -5.514 -1.938 1.00 93.50 83 ALA A N 1
ATOM 623 C CA . ALA A 1 83 ? 0.523 -5.835 -0.672 1.00 93.50 83 ALA A CA 1
ATOM 624 C C . ALA A 1 83 ? 1.945 -6.384 -0.886 1.00 93.50 83 ALA A C 1
ATOM 626 O O . ALA A 1 83 ? 2.874 -6.003 -0.180 1.00 93.50 83 ALA A O 1
ATOM 627 N N . GLU A 1 84 ? 2.129 -7.228 -1.904 1.00 93.00 84 GLU A N 1
ATOM 628 C CA . GLU A 1 84 ? 3.428 -7.808 -2.256 1.00 93.00 84 GLU A CA 1
ATOM 629 C C . GLU A 1 84 ? 4.444 -6.735 -2.678 1.00 93.00 84 GLU A C 1
ATOM 631 O O . GLU A 1 84 ? 5.605 -6.774 -2.274 1.00 93.00 84 GLU A O 1
ATOM 636 N N . THR A 1 85 ? 4.008 -5.735 -3.452 1.00 94.00 85 THR A N 1
ATOM 637 C CA . THR A 1 85 ? 4.873 -4.614 -3.848 1.00 94.00 85 THR A CA 1
ATOM 638 C C . THR A 1 85 ? 5.268 -3.773 -2.632 1.00 94.00 85 THR A C 1
ATOM 640 O O . THR A 1 85 ? 6.421 -3.360 -2.519 1.00 94.00 85 THR A O 1
ATOM 643 N N . LEU A 1 86 ? 4.347 -3.552 -1.688 1.00 95.69 86 LEU A N 1
ATOM 644 C CA . LEU A 1 86 ? 4.644 -2.846 -0.438 1.00 95.69 86 LEU A CA 1
ATOM 645 C C . LEU A 1 86 ? 5.613 -3.621 0.466 1.00 95.69 86 LEU A C 1
ATOM 647 O O . LEU A 1 86 ? 6.488 -2.994 1.063 1.00 95.69 86 LEU A O 1
ATOM 651 N N . GLU A 1 87 ? 5.526 -4.953 0.529 1.00 95.44 87 GLU A N 1
ATOM 652 C CA . GLU A 1 87 ? 6.500 -5.775 1.265 1.00 95.44 87 GLU A CA 1
ATOM 653 C C . GLU A 1 87 ? 7.895 -5.671 0.639 1.00 95.44 87 GLU A C 1
ATOM 655 O O . GLU A 1 87 ? 8.872 -5.428 1.342 1.00 95.44 87 GLU A O 1
ATOM 660 N N . LYS A 1 88 ? 7.994 -5.734 -0.693 1.00 95.00 88 LYS A N 1
ATOM 661 C CA . LYS A 1 88 ? 9.265 -5.543 -1.412 1.00 95.00 88 LYS A CA 1
ATOM 662 C C . LYS A 1 88 ? 9.889 -4.177 -1.121 1.00 95.00 88 LYS A C 1
ATOM 664 O O . LYS A 1 88 ? 11.087 -4.072 -0.866 1.00 95.00 88 LYS A O 1
ATOM 669 N N . GLN A 1 89 ? 9.076 -3.123 -1.095 1.00 95.62 89 GLN A N 1
ATOM 670 C CA . GLN A 1 89 ? 9.529 -1.790 -0.687 1.00 95.62 89 GLN A CA 1
ATOM 671 C C . GLN A 1 89 ? 9.943 -1.751 0.795 1.00 95.62 89 GLN A C 1
ATOM 673 O O . GLN A 1 89 ? 10.884 -1.039 1.152 1.00 95.62 89 GLN A O 1
ATOM 678 N N . ALA A 1 90 ? 9.282 -2.523 1.665 1.00 96.19 90 ALA A N 1
ATOM 679 C CA . ALA A 1 90 ? 9.666 -2.653 3.068 1.00 96.19 90 ALA A CA 1
ATOM 680 C C . ALA A 1 90 ? 11.031 -3.340 3.230 1.00 96.19 90 ALA A C 1
ATOM 682 O O . ALA A 1 90 ? 11.835 -2.879 4.041 1.00 96.19 90 ALA A O 1
ATOM 683 N N . GLU A 1 91 ? 11.326 -4.377 2.442 1.00 95.62 91 GLU A N 1
ATOM 684 C CA . GLU A 1 91 ? 12.643 -5.028 2.410 1.00 95.62 91 GLU A CA 1
ATOM 685 C C . GLU A 1 91 ? 13.747 -4.053 1.989 1.00 95.62 91 GLU A C 1
ATOM 687 O O . GLU A 1 91 ? 14.748 -3.916 2.694 1.00 95.62 91 GLU A O 1
ATOM 692 N N . VAL A 1 92 ? 13.528 -3.299 0.905 1.00 95.62 92 VAL A N 1
ATOM 693 C CA . VAL A 1 92 ? 14.456 -2.248 0.458 1.00 95.62 92 VAL A CA 1
ATOM 694 C C . VAL A 1 92 ? 14.665 -1.195 1.554 1.00 95.62 92 VAL A C 1
ATOM 696 O O . VAL A 1 92 ? 15.799 -0.798 1.832 1.00 95.62 92 VAL A O 1
ATOM 699 N N . ALA A 1 93 ? 13.589 -0.741 2.206 1.00 95.75 93 ALA A N 1
ATOM 700 C CA . ALA A 1 93 ? 13.672 0.238 3.289 1.00 95.75 93 ALA A CA 1
ATOM 701 C C . ALA A 1 93 ? 14.450 -0.303 4.499 1.00 95.75 93 ALA A C 1
ATOM 703 O O . ALA A 1 93 ? 15.226 0.432 5.113 1.00 95.75 93 ALA A O 1
ATOM 704 N N . GLU A 1 94 ? 14.276 -1.581 4.835 1.00 95.38 94 GLU A N 1
ATOM 705 C CA . GLU A 1 94 ? 15.013 -2.250 5.905 1.00 95.38 94 GLU A CA 1
ATOM 706 C C . GLU A 1 94 ? 16.501 -2.396 5.559 1.00 95.38 94 GLU A C 1
ATOM 708 O O . GLU A 1 94 ? 17.345 -2.068 6.395 1.00 95.38 94 GLU A O 1
ATOM 713 N N . ALA A 1 95 ? 16.828 -2.768 4.317 1.00 94.56 95 ALA A N 1
ATOM 714 C CA . ALA A 1 95 ? 18.200 -2.812 3.811 1.00 94.56 95 ALA A CA 1
ATOM 715 C C . ALA A 1 95 ? 18.874 -1.427 3.804 1.00 94.56 95 ALA A C 1
ATOM 717 O O . ALA A 1 95 ? 20.079 -1.320 4.020 1.00 94.56 95 ALA A O 1
ATOM 718 N N . ALA A 1 96 ? 18.097 -0.354 3.626 1.00 94.94 96 ALA A N 1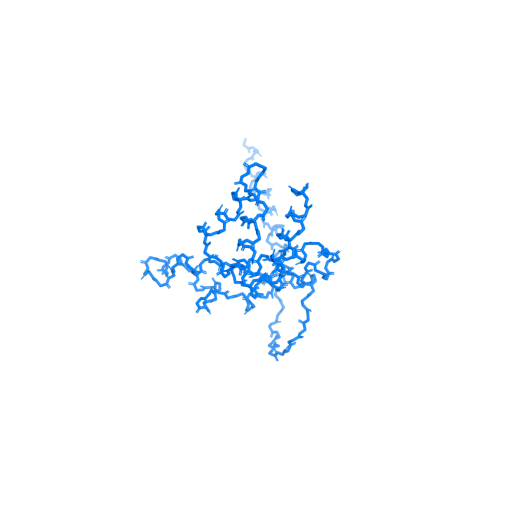
ATOM 719 C CA . ALA A 1 96 ? 18.559 1.029 3.753 1.00 94.94 96 ALA A CA 1
ATOM 720 C C . ALA A 1 96 ? 18.692 1.513 5.215 1.00 94.94 96 ALA A C 1
ATOM 722 O O . ALA A 1 96 ? 18.943 2.696 5.449 1.00 94.94 96 ALA A O 1
ATOM 723 N N . GLY A 1 97 ? 18.466 0.644 6.208 1.00 95.12 97 GLY A N 1
ATOM 724 C CA . GLY A 1 97 ? 18.519 0.985 7.633 1.00 95.12 97 GLY A CA 1
ATOM 725 C C . GLY A 1 97 ? 17.287 1.735 8.160 1.00 95.12 97 GLY A C 1
ATOM 726 O O . GLY A 1 97 ? 17.273 2.177 9.308 1.00 95.12 97 GLY A O 1
ATOM 727 N N . ARG A 1 98 ? 16.218 1.871 7.365 1.00 96.19 98 ARG A N 1
ATOM 728 C CA . ARG A 1 98 ? 15.006 2.638 7.705 1.00 96.19 98 ARG A CA 1
ATOM 729 C C . ARG A 1 98 ? 13.917 1.736 8.287 1.00 96.19 98 ARG A C 1
ATOM 731 O O . ARG A 1 98 ? 12.850 1.549 7.703 1.00 96.19 98 ARG A O 1
ATOM 738 N N . ARG A 1 99 ? 14.167 1.191 9.480 1.00 94.94 99 ARG A N 1
ATOM 739 C CA . ARG A 1 99 ? 13.285 0.202 10.135 1.00 94.94 99 ARG A CA 1
ATOM 740 C C . ARG A 1 99 ? 11.848 0.697 10.352 1.00 94.94 99 ARG A C 1
ATOM 742 O O . ARG A 1 99 ? 10.907 -0.056 10.121 1.00 94.94 99 ARG A O 1
ATOM 749 N N . GLN A 1 100 ? 11.656 1.951 10.769 1.00 94.56 100 GLN A N 1
ATOM 750 C CA . GLN A 1 100 ? 10.317 2.517 10.994 1.00 94.56 100 GLN A CA 1
ATOM 751 C C . GLN A 1 100 ? 9.531 2.659 9.685 1.00 94.56 100 GLN A C 1
ATOM 753 O O . GLN A 1 100 ? 8.324 2.417 9.663 1.00 94.56 100 GLN A O 1
ATOM 758 N N . LEU A 1 101 ? 10.217 3.015 8.592 1.00 95.38 101 LEU A N 1
ATOM 759 C CA . LEU A 1 101 ? 9.613 3.088 7.264 1.00 95.38 101 LEU A CA 1
ATOM 760 C C . LEU A 1 101 ? 9.197 1.696 6.788 1.00 95.38 101 LEU A C 1
ATOM 762 O O . LEU A 1 101 ? 8.060 1.530 6.359 1.00 95.38 101 LEU A O 1
ATOM 766 N N . ALA A 1 102 ? 10.067 0.694 6.945 1.00 95.56 102 ALA A N 1
ATOM 767 C CA . ALA A 1 102 ? 9.731 -0.692 6.629 1.00 95.56 102 ALA A CA 1
ATOM 768 C C . ALA A 1 102 ? 8.479 -1.152 7.395 1.00 95.56 102 ALA A C 1
ATOM 770 O O . ALA A 1 102 ? 7.524 -1.630 6.795 1.00 95.56 102 ALA A O 1
ATOM 771 N N . GLN A 1 103 ? 8.410 -0.912 8.708 1.00 94.50 103 GLN A N 1
ATOM 772 C CA . GLN A 1 103 ? 7.214 -1.226 9.503 1.00 94.50 103 GLN A CA 1
ATOM 773 C C . GLN A 1 103 ? 5.957 -0.481 9.030 1.00 94.50 103 GLN A C 1
ATOM 775 O O . GLN A 1 103 ? 4.859 -1.029 9.105 1.00 94.50 103 GLN A O 1
ATOM 780 N N . ASN A 1 104 ? 6.092 0.764 8.564 1.00 95.81 104 ASN A N 1
ATOM 781 C CA . ASN A 1 104 ? 4.970 1.506 7.999 1.00 95.81 104 ASN A CA 1
ATOM 782 C C . ASN A 1 104 ? 4.464 0.888 6.696 1.00 95.81 104 ASN A C 1
ATOM 784 O O . ASN A 1 104 ? 3.259 0.742 6.529 1.00 95.81 104 ASN A O 1
ATOM 788 N N . LEU A 1 105 ? 5.377 0.488 5.814 1.00 95.94 105 LEU A N 1
ATOM 789 C CA . LEU A 1 105 ? 5.043 -0.155 4.546 1.00 95.94 105 LEU A CA 1
ATOM 790 C C . LEU A 1 105 ? 4.374 -1.517 4.764 1.00 95.94 105 LEU A C 1
ATOM 792 O O . LEU A 1 105 ? 3.384 -1.805 4.105 1.00 95.94 105 LEU A O 1
ATOM 796 N N . ARG A 1 106 ? 4.816 -2.297 5.760 1.00 94.62 106 ARG A N 1
ATOM 797 C CA . ARG A 1 106 ? 4.156 -3.559 6.145 1.00 94.62 106 ARG A CA 1
ATOM 798 C C . ARG A 1 106 ? 2.732 -3.351 6.664 1.00 94.62 106 ARG A C 1
ATOM 800 O O . ARG A 1 106 ? 1.826 -4.078 6.280 1.00 94.62 106 ARG A O 1
ATOM 807 N N . ARG A 1 107 ? 2.500 -2.311 7.477 1.00 93.12 107 ARG A N 1
ATOM 808 C CA . ARG A 1 107 ? 1.131 -1.919 7.867 1.00 93.12 107 ARG A CA 1
ATOM 809 C C . ARG A 1 107 ? 0.303 -1.480 6.664 1.00 93.12 107 ARG A C 1
ATOM 811 O O . ARG A 1 107 ? -0.851 -1.862 6.549 1.00 93.12 107 ARG A O 1
ATOM 818 N N . ALA A 1 108 ? 0.878 -0.687 5.762 1.00 92.88 108 ALA A N 1
ATOM 819 C CA . ALA A 1 108 ? 0.187 -0.276 4.545 1.00 92.88 108 ALA A CA 1
ATOM 820 C C . ALA A 1 108 ? -0.170 -1.485 3.664 1.00 92.88 108 ALA A C 1
ATOM 822 O O . ALA A 1 108 ? -1.245 -1.502 3.075 1.00 92.88 108 ALA A O 1
ATOM 823 N N . ALA A 1 109 ? 0.690 -2.510 3.619 1.00 93.25 109 ALA A N 1
ATOM 824 C CA . ALA A 1 109 ? 0.430 -3.751 2.895 1.00 93.25 109 ALA A CA 1
ATOM 825 C C . ALA A 1 109 ? -0.818 -4.461 3.434 1.00 93.25 109 ALA A C 1
ATOM 827 O O . ALA A 1 109 ? -1.662 -4.886 2.649 1.00 93.25 109 ALA A O 1
ATOM 828 N N . GLU A 1 110 ? -0.986 -4.516 4.756 1.00 90.62 110 GLU A N 1
ATOM 829 C CA . GLU A 1 110 ? -2.209 -5.024 5.387 1.00 90.62 110 GLU A CA 1
ATOM 830 C C . GLU A 1 110 ? -3.446 -4.202 4.983 1.00 90.62 110 GLU A C 1
ATOM 832 O O . GLU A 1 110 ? -4.470 -4.770 4.595 1.00 90.62 110 GLU A O 1
ATOM 837 N N . LEU A 1 111 ? -3.332 -2.869 4.990 1.00 90.56 111 LEU A N 1
ATOM 838 C CA . LEU A 1 111 ? -4.431 -1.954 4.658 1.00 90.56 111 LEU A CA 1
ATOM 839 C C . LEU A 1 111 ? -4.918 -2.052 3.206 1.00 90.56 111 LEU A C 1
ATOM 841 O O . LEU A 1 111 ? -6.044 -1.649 2.938 1.00 90.56 111 LEU A O 1
ATOM 845 N N . THR A 1 112 ? -4.147 -2.637 2.284 1.00 90.25 112 THR A N 1
ATOM 846 C CA . THR A 1 112 ? -4.602 -2.854 0.892 1.00 90.25 112 THR A CA 1
ATOM 847 C C . THR A 1 112 ? -5.845 -3.743 0.781 1.00 90.25 112 THR A C 1
ATOM 849 O O . THR A 1 112 ? -6.531 -3.718 -0.237 1.00 90.25 112 THR A O 1
ATOM 852 N N . ARG A 1 113 ? -6.148 -4.533 1.820 1.00 87.50 113 ARG A N 1
ATOM 853 C CA . ARG A 1 113 ? -7.327 -5.411 1.880 1.00 87.50 113 ARG A CA 1
ATOM 854 C C . ARG A 1 113 ? -8.574 -4.708 2.416 1.00 87.50 113 ARG A C 1
ATOM 856 O O . ARG A 1 113 ? -9.653 -5.294 2.381 1.00 87.50 113 ARG A O 1
ATOM 863 N N . VAL A 1 114 ? -8.425 -3.505 2.964 1.00 87.88 114 VAL A N 1
ATOM 864 C CA . VAL A 1 114 ? -9.518 -2.743 3.570 1.00 87.88 114 VAL A CA 1
ATOM 865 C C . VAL A 1 114 ? -10.110 -1.805 2.512 1.00 87.88 114 VAL A C 1
ATOM 867 O O . VAL A 1 114 ? -9.347 -1.102 1.854 1.00 87.88 114 VAL A O 1
ATOM 870 N N . PRO A 1 115 ? -11.444 -1.763 2.338 1.00 90.25 115 PRO A N 1
ATOM 871 C CA . PRO A 1 115 ? -12.082 -0.834 1.407 1.00 90.25 115 PRO A CA 1
ATOM 872 C C . PRO A 1 115 ? -11.796 0.635 1.745 1.00 90.25 115 PRO A C 1
ATOM 874 O O . PRO A 1 115 ? -11.722 0.997 2.920 1.00 90.25 115 PRO A O 1
ATOM 877 N N . ASP A 1 116 ? -11.719 1.492 0.725 1.00 90.19 116 ASP A N 1
ATOM 878 C CA . ASP A 1 116 ? -11.389 2.919 0.877 1.00 90.19 116 ASP A CA 1
ATOM 879 C C . ASP A 1 116 ? -12.341 3.651 1.845 1.00 90.19 116 ASP A C 1
ATOM 881 O O . ASP A 1 116 ? -11.894 4.408 2.707 1.00 90.19 116 ASP A O 1
ATOM 885 N N . GLU A 1 117 ? -13.648 3.382 1.769 1.00 91.06 117 GLU A N 1
ATOM 886 C CA . GLU A 1 117 ? -14.652 3.947 2.688 1.00 91.06 117 GLU A CA 1
ATOM 887 C C . GLU A 1 117 ? -14.358 3.563 4.140 1.00 91.06 117 GLU A C 1
ATOM 889 O O . GLU A 1 117 ? -14.317 4.413 5.032 1.00 91.06 117 GLU A O 1
ATOM 894 N N . ARG A 1 118 ? -14.036 2.285 4.366 1.00 89.88 118 ARG A N 1
ATOM 895 C CA . ARG A 1 118 ? -13.699 1.775 5.694 1.00 89.88 118 ARG A CA 1
ATOM 896 C C . ARG A 1 118 ? -12.393 2.376 6.218 1.00 89.88 118 ARG A C 1
ATOM 898 O O . ARG A 1 118 ? -12.284 2.642 7.413 1.00 89.88 118 ARG A O 1
ATOM 905 N N . ILE A 1 119 ? -11.412 2.643 5.353 1.00 90.12 119 ILE A N 1
ATOM 906 C CA . ILE A 1 119 ? -10.194 3.374 5.735 1.00 90.12 119 ILE A CA 1
ATOM 907 C C . ILE A 1 119 ? -10.536 4.780 6.250 1.00 90.12 119 ILE A C 1
ATOM 909 O O . ILE A 1 119 ? -9.988 5.203 7.272 1.00 90.12 119 ILE A O 1
ATOM 913 N N . LEU A 1 120 ? -11.447 5.497 5.585 1.00 91.44 120 LEU A N 1
ATOM 914 C CA . LEU A 1 120 ? -11.863 6.841 6.001 1.00 91.44 120 LEU A CA 1
ATOM 915 C C . LEU A 1 120 ? -12.638 6.836 7.325 1.00 91.44 120 LEU A C 1
ATOM 917 O O . LEU A 1 120 ? -12.444 7.739 8.145 1.00 91.44 120 LEU A O 1
ATOM 921 N N . GLU A 1 121 ? -13.466 5.819 7.564 1.00 90.00 121 GLU A N 1
ATOM 922 C CA . GLU A 1 121 ? -14.151 5.616 8.846 1.00 90.00 121 GLU A CA 1
ATOM 923 C C . GLU A 1 121 ? -13.151 5.422 9.987 1.00 90.00 121 GLU A C 1
ATOM 925 O O . GLU A 1 121 ? -13.190 6.156 10.975 1.00 90.00 121 GLU A O 1
ATOM 930 N N . ILE A 1 122 ? -12.203 4.490 9.822 1.00 88.81 122 ILE A N 1
ATOM 931 C CA . ILE A 1 122 ? -11.160 4.209 10.819 1.00 88.81 122 ILE A CA 1
ATOM 932 C C . ILE A 1 122 ? -10.321 5.465 11.072 1.00 88.81 122 ILE A C 1
ATOM 934 O O . ILE A 1 122 ? -10.052 5.823 12.218 1.00 88.81 122 ILE A O 1
ATOM 938 N N . TYR A 1 123 ? -9.926 6.170 10.011 1.00 90.62 123 TYR A N 1
ATOM 939 C CA . TYR A 1 123 ? -9.178 7.416 10.136 1.00 90.62 123 TYR A CA 1
ATOM 940 C C . TYR A 1 123 ? -9.961 8.476 10.917 1.00 90.62 123 TYR A C 1
ATOM 942 O O . TYR A 1 123 ? -9.396 9.145 11.783 1.00 90.62 123 TYR A O 1
ATOM 950 N N . THR A 1 124 ? -11.258 8.623 10.640 1.00 90.88 124 THR A N 1
ATOM 951 C CA . THR A 1 124 ? -12.113 9.593 11.329 1.00 90.88 124 THR A CA 1
ATOM 952 C C . THR A 1 124 ? -12.283 9.234 12.800 1.00 90.88 124 THR A C 1
ATOM 954 O O . THR A 1 124 ? -12.150 10.125 13.636 1.00 90.88 124 THR A O 1
ATOM 957 N N . ALA A 1 125 ? -12.491 7.957 13.119 1.00 89.19 125 ALA A N 1
ATOM 958 C CA . ALA A 1 125 ? -12.602 7.451 14.487 1.00 89.19 125 ALA A CA 1
ATOM 959 C C . ALA A 1 125 ? -11.334 7.702 15.325 1.00 89.19 125 ALA A C 1
ATOM 961 O O . ALA A 1 125 ? -11.406 8.022 16.508 1.00 89.19 125 ALA A O 1
ATOM 962 N N . LEU A 1 126 ? -10.155 7.630 14.700 1.00 87.62 126 LEU A N 1
ATOM 963 C CA . LEU A 1 126 ? -8.872 7.851 15.377 1.00 87.62 126 LEU A CA 1
ATOM 964 C C . LEU A 1 126 ? -8.539 9.322 15.650 1.00 87.62 126 LEU A C 1
ATOM 966 O O . LEU A 1 126 ? -7.534 9.614 16.305 1.00 87.62 126 LEU A O 1
ATOM 970 N N . ARG A 1 127 ? -9.334 10.267 15.143 1.00 89.81 127 ARG A N 1
ATOM 971 C CA . ARG A 1 127 ? -9.113 11.690 15.415 1.00 89.81 127 ARG A CA 1
ATOM 972 C C . ARG A 1 127 ? -9.544 12.040 16.847 1.00 89.81 127 ARG A C 1
ATOM 974 O O . ARG A 1 127 ? -10.433 11.398 17.403 1.00 89.81 127 ARG A O 1
ATOM 981 N N . PRO A 1 128 ? -8.958 13.093 17.446 1.00 88.81 128 PRO A N 1
ATOM 982 C CA . PRO A 1 128 ? -9.328 13.519 18.793 1.00 88.81 128 PRO A CA 1
ATOM 983 C C . PRO A 1 128 ? -10.839 13.745 18.944 1.00 88.81 128 PRO A C 1
ATOM 985 O O . PRO A 1 128 ? -11.454 14.391 18.092 1.00 88.81 128 PRO A O 1
ATOM 988 N N . TYR A 1 129 ? -11.410 13.235 20.041 1.00 87.69 129 TYR A N 1
ATOM 989 C CA . TYR A 1 129 ? -12.829 13.375 20.407 1.00 87.69 129 TYR A CA 1
ATOM 990 C C . TYR A 1 129 ? -13.826 12.810 19.378 1.00 87.69 129 TYR A C 1
ATOM 992 O O . TYR A 1 129 ? -14.916 13.360 19.206 1.00 87.69 129 TYR A O 1
ATOM 1000 N N . ARG A 1 130 ? -13.450 11.754 18.644 1.00 89.31 130 ARG A N 1
ATOM 1001 C CA . ARG A 1 130 ? -14.330 11.115 17.649 1.00 89.31 130 ARG A CA 1
ATOM 1002 C C . ARG A 1 130 ? -14.895 9.769 18.052 1.00 89.31 130 ARG A C 1
ATOM 1004 O O . ARG A 1 130 ? -15.954 9.432 17.537 1.00 89.31 130 ARG A O 1
ATOM 1011 N N . SER A 1 131 ? -14.230 9.055 18.950 1.00 88.38 131 SER A N 1
ATOM 1012 C CA . SER A 1 131 ? -14.678 7.733 19.365 1.00 88.38 131 SER A CA 1
ATOM 1013 C C . SER A 1 131 ? -14.428 7.473 20.839 1.00 88.38 131 SER A C 1
ATOM 1015 O O . SER A 1 131 ? -13.473 8.005 21.419 1.00 88.38 131 SER A O 1
ATOM 1017 N N . THR A 1 132 ? -15.280 6.644 21.436 1.00 89.38 132 THR A N 1
ATOM 1018 C CA . THR A 1 132 ? -15.047 6.090 22.772 1.00 89.38 132 THR A CA 1
ATOM 1019 C C . THR A 1 132 ? -14.041 4.940 22.711 1.00 89.38 132 THR A C 1
ATOM 1021 O O . THR A 1 132 ? -13.644 4.466 21.642 1.00 89.38 132 THR A O 1
ATOM 1024 N N . LYS A 1 133 ? -13.596 4.474 23.879 1.00 85.88 133 LYS A N 1
ATOM 1025 C CA . LYS A 1 133 ? -12.687 3.330 23.965 1.00 85.88 133 LYS A CA 1
ATOM 1026 C C . LYS A 1 133 ? -13.331 2.055 23.413 1.00 85.88 133 LYS A C 1
ATOM 1028 O O . LYS A 1 133 ? -12.657 1.288 22.734 1.00 85.88 133 LYS A O 1
ATOM 1033 N N . GLU A 1 134 ? -14.614 1.845 23.689 1.00 87.31 134 GLU A N 1
ATOM 1034 C CA . GLU A 1 134 ? -15.389 0.684 23.245 1.00 87.31 134 GLU A CA 1
ATOM 1035 C C . GLU A 1 134 ? -15.513 0.657 21.718 1.00 87.31 134 GLU A C 1
ATOM 1037 O O . GLU A 1 134 ? -15.238 -0.372 21.108 1.00 87.31 134 GLU A O 1
ATOM 1042 N N . GLU A 1 135 ? -15.816 1.800 21.097 1.00 85.94 135 GLU A N 1
ATOM 1043 C CA . GLU A 1 135 ? -15.896 1.929 19.635 1.00 85.94 135 GLU A CA 1
ATOM 1044 C C . GLU A 1 135 ? -14.544 1.638 18.960 1.00 85.94 135 GLU A C 1
ATOM 1046 O O . GLU A 1 135 ? -14.484 0.976 17.924 1.00 85.94 135 GLU A O 1
ATOM 1051 N N . LEU A 1 136 ? -13.429 2.074 19.561 1.00 84.94 136 LEU A N 1
ATOM 1052 C CA . LEU A 1 136 ? -12.088 1.766 19.049 1.00 84.94 136 LEU A CA 1
ATOM 1053 C C . LEU A 1 136 ? -11.742 0.272 19.161 1.00 84.94 136 LEU A C 1
ATOM 1055 O O . LEU A 1 136 ? -11.094 -0.262 18.261 1.00 84.94 136 LEU A O 1
ATOM 1059 N N . LEU A 1 137 ? -12.177 -0.402 20.231 1.00 84.38 137 LEU A N 1
ATOM 1060 C CA . LEU A 1 137 ? -12.005 -1.851 20.407 1.00 84.38 137 LEU A CA 1
ATOM 1061 C C . LEU A 1 137 ? -12.895 -2.658 19.449 1.00 84.38 137 LEU A C 1
ATOM 1063 O O . LEU A 1 137 ? -12.508 -3.730 18.992 1.00 84.38 137 LEU A O 1
ATOM 1067 N N . GLU A 1 138 ? -14.072 -2.143 19.104 1.00 84.50 138 GLU A N 1
ATOM 1068 C CA . GLU A 1 138 ? -14.937 -2.762 18.100 1.00 84.50 138 GLU A CA 1
ATOM 1069 C C . GLU A 1 138 ? -14.325 -2.652 16.696 1.00 84.50 138 GLU A C 1
ATOM 1071 O O . GLU A 1 138 ? -14.243 -3.644 15.966 1.00 84.50 138 GLU A O 1
ATOM 1076 N N . ILE A 1 139 ? -13.798 -1.474 16.339 1.00 81.56 139 ILE A N 1
ATOM 1077 C CA . ILE A 1 139 ? -13.046 -1.273 15.090 1.00 81.56 139 ILE A CA 1
ATOM 1078 C C . ILE A 1 139 ? -11.837 -2.214 15.021 1.00 81.56 139 ILE A C 1
ATOM 1080 O O . ILE A 1 139 ? -11.539 -2.750 13.953 1.00 81.56 139 ILE A O 1
ATOM 1084 N N . GLU A 1 140 ? -11.157 -2.423 16.146 1.00 75.06 140 GLU A N 1
ATOM 1085 C CA . GLU A 1 140 ? -10.040 -3.354 16.272 1.00 75.06 140 GLU A CA 1
ATOM 1086 C C . GLU A 1 140 ? -10.454 -4.799 15.971 1.00 75.06 140 GLU A C 1
ATOM 1088 O O . GLU A 1 140 ? -9.800 -5.446 15.158 1.00 75.06 140 GLU A O 1
ATOM 1093 N N . LEU A 1 141 ? -11.558 -5.283 16.546 1.00 67.12 141 LEU A N 1
ATOM 1094 C CA . LEU A 1 141 ? -12.039 -6.655 16.348 1.00 67.12 141 LEU A CA 1
ATOM 1095 C C . LEU A 1 141 ? -12.483 -6.927 14.898 1.00 67.12 141 LEU A C 1
ATOM 1097 O O . LEU A 1 141 ? -12.349 -8.041 14.392 1.00 67.12 141 LEU A O 1
ATOM 1101 N N . LEU A 1 142 ? -12.987 -5.894 14.220 1.00 63.91 142 LEU A N 1
ATOM 1102 C CA . LEU A 1 142 ? -13.319 -5.912 12.791 1.00 63.91 142 LEU A CA 1
ATOM 1103 C C . LEU A 1 142 ? -12.074 -5.880 11.889 1.00 63.91 142 LEU A C 1
ATOM 1105 O O . LEU A 1 142 ? -12.124 -6.315 10.736 1.00 63.91 142 LEU A O 1
ATOM 1109 N N . CYS A 1 143 ? -10.953 -5.370 12.396 1.00 62.25 143 CYS A N 1
ATOM 1110 C CA . CYS A 1 143 ? -9.688 -5.323 11.682 1.00 62.25 143 CYS A CA 1
ATOM 1111 C C . CYS A 1 143 ? -8.988 -6.682 11.801 1.00 62.25 143 CYS A C 1
ATOM 1113 O O . CYS A 1 143 ? -8.235 -6.941 12.730 1.00 62.25 143 CYS A O 1
ATOM 1115 N N . VAL A 1 144 ? -9.172 -7.546 10.802 1.00 60.97 144 VAL A N 1
ATOM 1116 C CA . VAL A 1 144 ? -8.545 -8.886 10.705 1.00 60.97 144 VAL A CA 1
ATOM 1117 C C . VAL A 1 144 ? -7.007 -8.855 10.529 1.00 60.97 144 VAL A C 1
ATOM 1119 O O . VAL A 1 144 ? -6.399 -9.839 10.109 1.00 60.97 144 VAL A O 1
ATOM 1122 N N . LEU A 1 145 ? -6.366 -7.710 10.783 1.00 72.81 145 LEU A N 1
ATOM 1123 C CA . LEU A 1 145 ? -5.007 -7.366 10.372 1.00 72.81 145 LEU A CA 1
ATOM 1124 C C . LEU A 1 145 ? -4.110 -7.104 11.601 1.00 72.81 145 LEU A C 1
ATOM 1126 O O . LEU A 1 145 ? -4.332 -6.131 12.330 1.00 72.81 145 LEU A O 1
ATOM 1130 N N . PRO A 1 146 ? -3.083 -7.940 11.842 1.00 74.81 146 PRO A N 1
ATOM 1131 C CA . PRO A 1 146 ? -2.398 -8.015 13.133 1.00 74.81 146 PRO A CA 1
ATOM 1132 C C . PRO A 1 146 ? -1.491 -6.816 13.452 1.00 74.81 146 PRO A C 1
ATOM 1134 O O . PRO A 1 146 ? -1.255 -6.525 14.629 1.00 74.81 146 PRO A O 1
ATOM 1137 N N . LEU A 1 147 ? -0.934 -6.108 12.459 1.00 74.25 147 LEU A N 1
ATOM 1138 C CA . LEU A 1 147 ? -0.130 -4.908 12.727 1.00 74.25 147 LEU A CA 1
ATOM 1139 C C . LEU A 1 147 ? -1.011 -3.670 12.925 1.00 74.25 147 LEU A C 1
ATOM 1141 O O . LEU A 1 147 ? -0.657 -2.792 13.720 1.00 74.25 147 LEU A O 1
ATOM 1145 N N . CYS A 1 148 ? -2.151 -3.603 12.237 1.00 69.19 148 CYS A N 1
ATOM 1146 C CA . CYS A 1 148 ? -3.160 -2.563 12.443 1.00 69.19 148 CYS A CA 1
ATOM 1147 C C . CYS A 1 148 ? -3.815 -2.665 13.826 1.00 69.19 148 CYS A C 1
ATOM 1149 O O . CYS A 1 148 ? -3.903 -1.655 14.527 1.00 69.19 148 CYS A O 1
ATOM 1151 N N . GLU A 1 149 ? -4.163 -3.876 14.261 1.00 77.25 149 GLU A N 1
ATOM 1152 C CA . GLU A 1 149 ? -4.712 -4.162 15.592 1.00 77.25 149 GLU A CA 1
ATOM 1153 C C . GLU A 1 149 ? -3.807 -3.613 16.710 1.00 77.25 149 GLU A C 1
ATOM 1155 O O . GLU A 1 149 ? -4.240 -2.851 17.573 1.00 77.25 149 GLU A O 1
ATOM 1160 N N . LYS A 1 150 ? -2.497 -3.896 16.648 1.00 78.75 150 LYS A N 1
ATOM 1161 C CA . LYS A 1 150 ? -1.520 -3.394 17.635 1.00 78.75 150 LYS A CA 1
ATOM 1162 C C . LYS A 1 150 ? -1.484 -1.869 17.714 1.00 78.75 150 LYS A C 1
ATOM 1164 O O . LYS A 1 150 ? -1.270 -1.314 18.792 1.00 78.75 150 LYS A O 1
ATOM 1169 N N . ARG A 1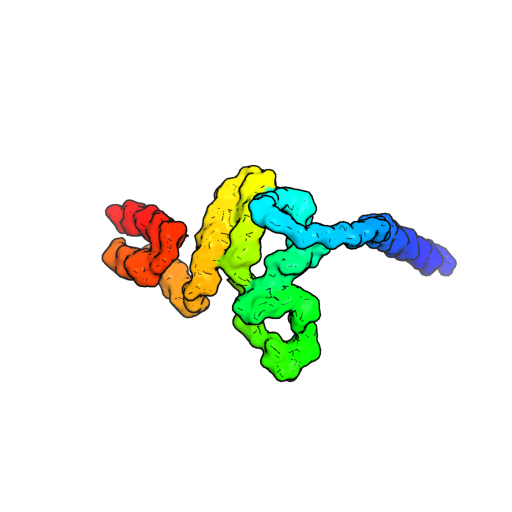 151 ? -1.666 -1.182 16.582 1.00 77.69 151 ARG A N 1
ATOM 1170 C CA . ARG A 1 151 ? -1.695 0.284 16.550 1.00 77.69 151 ARG A CA 1
ATOM 1171 C C . ARG A 1 151 ? -2.970 0.814 17.204 1.00 77.69 151 ARG A C 1
ATOM 1173 O O . ARG A 1 151 ? -2.861 1.727 18.018 1.00 77.69 151 ARG A O 1
ATOM 1180 N N . LEU A 1 152 ? -4.127 0.221 16.911 1.00 76.50 152 LEU A N 1
ATOM 1181 C CA . LEU A 1 152 ? -5.406 0.594 17.524 1.00 76.50 152 LEU A CA 1
ATOM 1182 C C . LEU A 1 152 ? -5.382 0.395 19.046 1.00 76.50 152 LEU A C 1
ATOM 1184 O O . LEU A 1 152 ? -5.707 1.336 19.768 1.00 76.50 152 LEU A O 1
ATOM 1188 N N . LYS A 1 153 ? -4.842 -0.731 19.535 1.00 77.75 153 LYS A N 1
ATOM 1189 C CA . LYS A 1 153 ? -4.603 -0.976 20.973 1.00 77.75 153 LYS A CA 1
ATOM 1190 C C . LYS A 1 153 ? -3.772 0.117 21.634 1.00 77.75 153 LYS A C 1
ATOM 1192 O O . LYS A 1 153 ? -4.091 0.591 22.720 1.00 77.75 153 LYS A O 1
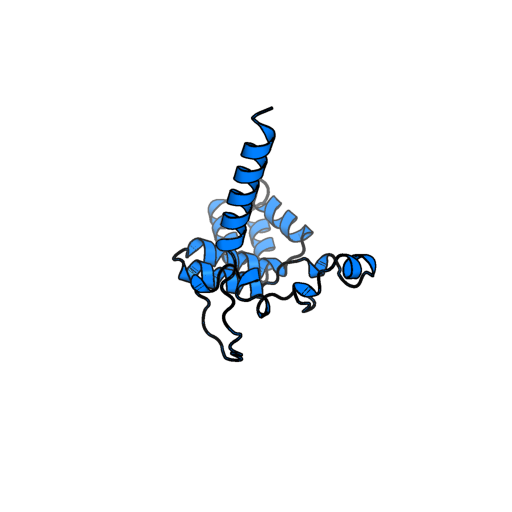ATOM 1197 N N . SER A 1 154 ? -2.684 0.529 20.979 1.00 79.50 154 SER A N 1
ATOM 1198 C CA . SER A 1 154 ? -1.828 1.591 21.519 1.00 79.50 154 SER A CA 1
ATOM 1199 C C . SER A 1 154 ? -2.549 2.940 21.600 1.00 79.50 154 SER A C 1
ATOM 1201 O O . SER A 1 154 ? -2.270 3.727 22.499 1.00 79.50 154 SER A O 1
ATOM 1203 N N . THR A 1 155 ? -3.497 3.197 20.694 1.00 76.44 155 THR A N 1
ATOM 1204 C CA . THR A 1 155 ? -4.295 4.427 20.681 1.00 76.44 155 THR A CA 1
ATOM 1205 C C . THR A 1 155 ? -5.437 4.382 21.695 1.00 76.44 155 THR A C 1
ATOM 1207 O O . THR A 1 155 ? -5.640 5.362 22.405 1.00 76.44 155 THR A O 1
ATOM 1210 N N . SER A 1 156 ? -6.136 3.253 21.840 1.00 75.38 156 SER A N 1
ATOM 1211 C CA . SER A 1 156 ? -7.202 3.103 22.840 1.00 75.38 156 SER A CA 1
ATOM 1212 C C . SER A 1 156 ? -6.672 3.179 24.276 1.00 75.38 156 SER A C 1
ATOM 1214 O O . SER A 1 156 ? -7.352 3.710 25.151 1.00 75.38 156 SER A O 1
ATOM 1216 N N . ALA A 1 157 ? -5.436 2.728 24.517 1.00 75.62 157 ALA A N 1
ATOM 1217 C CA . ALA A 1 157 ? -4.752 2.892 25.799 1.00 75.62 157 ALA A CA 1
ATOM 1218 C C . ALA A 1 157 ? -4.394 4.355 26.126 1.00 75.62 157 ALA A C 1
ATOM 1220 O O . ALA A 1 157 ? -4.304 4.697 27.298 1.00 75.62 157 ALA A O 1
ATOM 1221 N N . ALA A 1 158 ? -4.189 5.206 25.115 1.00 71.12 158 ALA A N 1
ATOM 1222 C CA . ALA A 1 158 ? -3.855 6.622 25.294 1.00 71.12 158 ALA A CA 1
ATOM 1223 C C . ALA A 1 158 ? -5.090 7.530 25.460 1.00 71.12 158 ALA A C 1
ATOM 1225 O O . ALA A 1 158 ? -4.949 8.663 25.911 1.00 71.12 158 ALA A O 1
ATOM 1226 N N . ASN A 1 159 ? -6.277 7.043 25.083 1.00 60.03 159 ASN A N 1
ATOM 1227 C CA . ASN A 1 159 ? -7.560 7.739 25.237 1.00 60.03 159 ASN A CA 1
ATOM 1228 C C . ASN A 1 159 ? -8.285 7.402 26.562 1.00 60.03 159 ASN A C 1
ATOM 1230 O O . ASN A 1 159 ? -9.426 7.827 26.739 1.00 60.03 159 ASN A O 1
ATOM 1234 N N . ALA A 1 160 ? -7.658 6.622 27.453 1.00 53.56 160 ALA A N 1
ATOM 1235 C CA . ALA A 1 160 ? -8.139 6.316 28.804 1.00 53.56 160 ALA A CA 1
ATOM 1236 C C . ALA A 1 160 ? -7.501 7.258 29.833 1.00 53.56 160 ALA A C 1
ATOM 1238 O O . ALA A 1 160 ? -8.216 7.635 30.786 1.00 53.56 160 ALA A O 1
#

Secondary structure (DSSP, 8-state):
--HHHHHHHHHHHHHHHHHHTS-------------PPP-GGG-SHHHH-GGG-B-TT--BGGG--HHHHHTT-S-GGGGSPPHHHHHHHHHHHHHTT-HHHHHHHHHHHHHTTS-HHHHHHHHHHTSTTS--HHHHHHHHHH---HHHHHHHHHHHHH--

pLDDT: mean 81.22, std 17.28, range [29.91, 96.19]

Radius of gyration: 23.24 Å; chains: 1; bounding box: 42×57×63 Å

Foldseek 3Di:
DPPPVVVVVVVVVVVCVVVVVDDPDDDDDDDPDDDDQDELVCPPCVPRPQVQFFFPVGDGPVCPDPVCVVVVVDDPSRVDGALSVLQSVLSHCVNVVNNVSSLVSNVVNLCNPPDPVLVVVLVQCLDPPNHALVVLVVNLVVSPGVSVNVVSVVSSVVRD